Protein AF-A0A958RE24-F1 (afdb_monomer)

Radius of gyration: 27.97 Å; Cα contacts (8 Å, |Δi|>4): 18; chains: 1; bounding box: 71×38×56 Å

Structure (mmCIF, N/CA/C/O backbone):
data_AF-A0A958RE24-F1
#
_entry.id   AF-A0A958RE24-F1
#
loop_
_atom_site.group_PDB
_atom_site.id
_atom_site.type_symbol
_atom_site.label_atom_id
_atom_site.label_alt_id
_atom_site.label_comp_id
_atom_site.label_asym_id
_atom_site.label_entity_id
_atom_site.label_seq_id
_atom_site.pdbx_PDB_ins_code
_atom_site.Cartn_x
_atom_site.Cartn_y
_atom_site.Cartn_z
_atom_site.occupancy
_atom_site.B_iso_or_equiv
_atom_site.auth_seq_id
_atom_site.auth_comp_id
_atom_site.auth_asym_id
_atom_site.auth_atom_id
_atom_site.pdbx_PDB_model_num
ATOM 1 N N . MET A 1 1 ? 56.923 -26.656 -35.838 1.00 56.59 1 MET A N 1
ATOM 2 C CA . MET A 1 1 ? 56.090 -27.014 -34.662 1.00 56.59 1 MET A CA 1
ATOM 3 C C . MET A 1 1 ? 55.676 -25.805 -33.821 1.00 56.59 1 MET A C 1
ATOM 5 O O . MET A 1 1 ? 54.490 -25.676 -33.565 1.00 56.59 1 MET A O 1
ATOM 9 N N . LYS A 1 2 ? 56.579 -24.873 -33.469 1.00 54.78 2 LYS A N 1
ATOM 10 C CA . LYS A 1 2 ? 56.224 -23.640 -32.725 1.00 54.78 2 LYS A CA 1
ATOM 11 C C . LYS A 1 2 ? 55.132 -22.792 -33.410 1.00 54.78 2 LYS A C 1
ATOM 13 O O . LYS A 1 2 ? 54.202 -22.359 -32.749 1.00 54.78 2 LYS A O 1
ATOM 18 N N . ALA A 1 3 ? 55.190 -22.647 -34.736 1.00 55.78 3 ALA A N 1
ATOM 19 C CA . ALA A 1 3 ? 54.181 -21.909 -35.507 1.00 55.78 3 ALA A CA 1
ATOM 20 C C . ALA A 1 3 ? 52.789 -22.575 -35.513 1.00 55.78 3 ALA A C 1
ATOM 22 O O . ALA A 1 3 ? 51.781 -21.883 -35.501 1.00 55.78 3 ALA A O 1
ATOM 23 N N . ILE A 1 4 ? 52.725 -23.910 -35.466 1.00 62.22 4 ILE A N 1
ATOM 24 C CA . ILE A 1 4 ? 51.456 -24.657 -35.434 1.00 62.22 4 ILE A CA 1
ATOM 25 C C . ILE A 1 4 ? 50.795 -24.501 -34.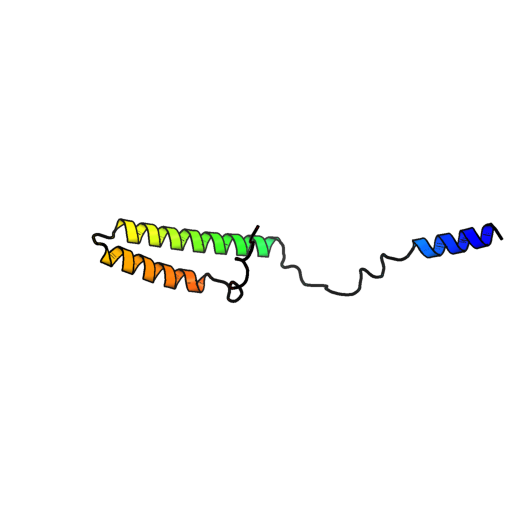058 1.00 62.22 4 ILE A C 1
ATOM 27 O O . ILE A 1 4 ? 49.595 -24.264 -33.974 1.00 62.22 4 ILE A O 1
ATOM 31 N N . ILE A 1 5 ? 51.591 -24.537 -32.983 1.00 61.72 5 ILE A N 1
ATOM 32 C CA . ILE A 1 5 ? 51.115 -24.304 -31.610 1.00 61.72 5 ILE A CA 1
ATOM 33 C C . ILE A 1 5 ? 50.550 -22.879 -31.462 1.00 61.72 5 ILE A C 1
ATOM 35 O O . ILE A 1 5 ? 49.513 -22.697 -30.830 1.00 61.72 5 ILE A O 1
ATOM 39 N N . LEU A 1 6 ? 51.174 -21.880 -32.098 1.00 59.84 6 LEU A N 1
ATOM 40 C CA . LEU A 1 6 ? 50.700 -20.489 -32.067 1.00 59.84 6 LEU A CA 1
ATOM 41 C C . LEU A 1 6 ? 49.379 -20.279 -32.826 1.00 59.84 6 LEU A C 1
ATOM 43 O O . LEU A 1 6 ? 48.549 -19.488 -32.386 1.00 59.84 6 LEU A O 1
ATOM 47 N N . VAL A 1 7 ? 49.156 -21.003 -33.926 1.00 61.97 7 VAL A N 1
ATOM 48 C CA . VAL A 1 7 ? 47.904 -20.929 -34.704 1.00 61.97 7 VAL A CA 1
ATOM 49 C C . VAL A 1 7 ? 46.751 -21.653 -33.998 1.00 61.97 7 VAL A C 1
ATOM 51 O O . VAL A 1 7 ? 45.617 -21.191 -34.035 1.00 61.97 7 VAL A O 1
ATOM 54 N N . VAL A 1 8 ? 47.017 -22.759 -33.298 1.00 60.31 8 VAL A N 1
ATOM 55 C CA . VAL A 1 8 ? 45.979 -23.464 -32.521 1.00 60.31 8 VAL A CA 1
ATOM 56 C C . VAL A 1 8 ? 45.584 -22.670 -31.267 1.00 60.31 8 VAL A C 1
ATOM 58 O O . VAL A 1 8 ? 44.406 -22.619 -30.915 1.00 60.31 8 VAL A O 1
ATOM 61 N N . ALA A 1 9 ? 46.538 -21.979 -30.632 1.00 59.66 9 ALA A N 1
ATOM 62 C CA . ALA A 1 9 ? 46.271 -21.119 -29.479 1.00 59.66 9 ALA A CA 1
ATOM 63 C C . ALA A 1 9 ? 45.436 -19.871 -29.831 1.00 59.66 9 ALA A C 1
ATOM 65 O O . ALA A 1 9 ? 44.641 -19.421 -29.007 1.00 59.66 9 ALA A O 1
ATOM 66 N N . SER A 1 10 ? 45.562 -19.327 -31.048 1.00 58.81 10 SER A N 1
ATOM 67 C CA . SER A 1 10 ? 44.788 -18.150 -31.470 1.00 58.81 10 SER A CA 1
ATOM 68 C C . SER A 1 10 ? 43.328 -18.470 -31.809 1.00 58.81 10 SER A C 1
ATOM 70 O O . SER A 1 10 ? 42.457 -17.631 -31.592 1.00 58.81 10 SER A O 1
ATOM 72 N N . ILE A 1 11 ? 43.028 -19.692 -32.263 1.00 60.03 11 ILE A N 1
ATOM 73 C CA . ILE A 1 11 ? 41.656 -20.134 -32.572 1.00 60.03 11 ILE A CA 1
ATOM 74 C C . ILE A 1 11 ? 40.843 -20.380 -31.285 1.00 60.03 11 ILE A C 1
ATOM 76 O O . ILE A 1 11 ? 39.637 -20.133 -31.257 1.00 60.03 11 ILE A O 1
ATOM 80 N N . PHE A 1 12 ? 41.495 -20.788 -30.191 1.00 55.97 12 PHE A N 1
ATOM 81 C CA . PHE A 1 12 ? 40.836 -21.091 -28.912 1.00 55.97 12 PHE A CA 1
ATOM 82 C C . PHE A 1 12 ? 40.349 -19.845 -28.144 1.00 55.97 12 PHE A C 1
ATOM 84 O O . PHE A 1 12 ? 39.440 -19.944 -27.324 1.00 55.97 12 PHE A O 1
ATOM 91 N N . LEU A 1 13 ? 40.906 -18.660 -28.421 1.00 56.34 13 LEU A N 1
ATOM 92 C CA . LEU A 1 13 ? 40.561 -17.41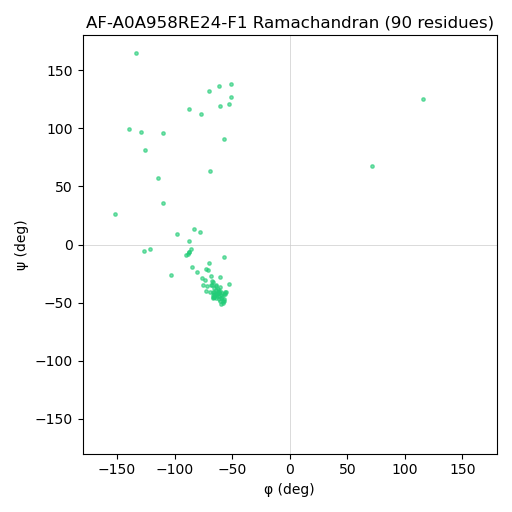7 -27.713 1.00 56.34 13 LEU A CA 1
ATOM 93 C C . LEU A 1 13 ? 39.359 -16.661 -28.311 1.00 56.34 13 LEU A C 1
ATOM 95 O O . LEU A 1 13 ? 38.903 -15.683 -27.722 1.00 56.34 13 LEU A O 1
ATOM 99 N N . ILE A 1 14 ? 38.818 -17.097 -29.456 1.00 57.66 14 ILE A N 1
ATOM 100 C CA . ILE A 1 14 ? 37.762 -16.358 -30.177 1.00 57.66 14 ILE A CA 1
ATOM 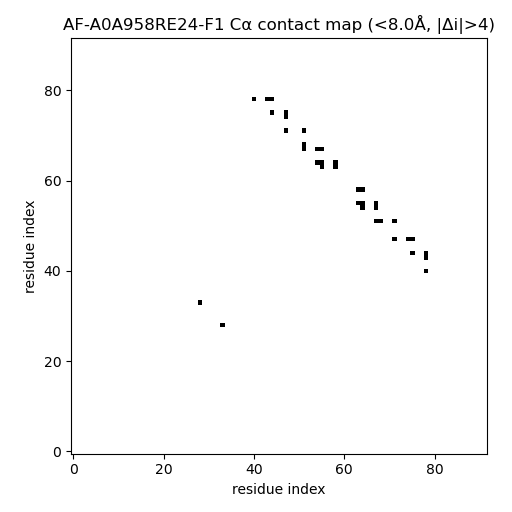101 C C . ILE A 1 14 ? 36.338 -16.759 -29.736 1.00 57.66 14 ILE A C 1
ATOM 103 O O . ILE A 1 14 ? 35.377 -16.067 -30.067 1.00 57.66 14 ILE A O 1
ATOM 107 N N . SER A 1 15 ? 36.154 -17.809 -28.927 1.00 56.62 15 SER A N 1
ATOM 108 C CA . SER A 1 15 ? 34.803 -18.262 -28.549 1.00 56.62 15 SER A CA 1
ATOM 109 C C . SER A 1 15 ? 34.617 -18.444 -27.042 1.00 56.62 15 SER A C 1
ATOM 111 O O . SER A 1 15 ? 34.866 -19.520 -26.507 1.00 56.62 15 SER A O 1
ATOM 113 N N . PRO A 1 16 ? 34.058 -17.418 -26.375 1.00 55.59 16 PRO A N 1
ATOM 114 C CA . PRO A 1 16 ? 32.833 -17.687 -25.616 1.00 55.59 16 PRO A CA 1
ATOM 115 C C . PRO A 1 16 ? 31.675 -16.734 -25.962 1.00 55.59 16 PRO A C 1
ATOM 117 O O . PRO A 1 16 ? 30.548 -16.951 -25.524 1.00 55.59 16 PRO A O 1
ATOM 120 N N . ASN A 1 17 ? 31.892 -15.714 -26.801 1.00 50.56 17 ASN A N 1
ATOM 121 C CA . ASN A 1 17 ? 30.871 -14.686 -27.057 1.00 50.56 17 ASN A CA 1
ATOM 122 C C . ASN A 1 17 ? 29.657 -15.181 -27.866 1.00 50.56 17 ASN A C 1
ATOM 124 O O . ASN A 1 17 ? 28.617 -14.523 -27.865 1.00 50.56 17 ASN A O 1
ATOM 128 N N . LEU A 1 18 ? 29.751 -16.337 -28.535 1.00 49.41 18 LEU A N 1
ATOM 129 C CA . LEU A 1 18 ? 28.624 -16.900 -29.286 1.00 49.41 18 LEU A CA 1
ATOM 130 C C . LEU A 1 18 ? 27.668 -17.738 -28.420 1.00 49.41 18 LEU A C 1
ATOM 132 O O . LEU A 1 18 ? 26.513 -17.908 -28.799 1.00 49.41 18 LEU A O 1
ATOM 136 N N . TYR A 1 19 ? 28.099 -18.201 -27.240 1.00 51.44 19 TYR A N 1
ATOM 137 C CA . TYR A 1 19 ? 27.247 -18.978 -26.328 1.00 51.44 19 TYR A CA 1
ATOM 138 C C . TYR A 1 19 ? 26.418 -18.099 -25.372 1.00 51.44 19 TYR A C 1
ATOM 140 O O . TYR A 1 19 ? 25.520 -18.585 -24.697 1.00 51.44 19 TYR A O 1
ATOM 148 N N . ALA A 1 20 ? 26.635 -16.781 -25.366 1.00 50.59 20 ALA A N 1
ATOM 149 C CA . ALA A 1 20 ? 25.751 -15.829 -24.682 1.00 50.59 20 ALA A CA 1
ATOM 150 C C . ALA A 1 20 ? 24.573 -15.356 -25.562 1.00 50.59 20 ALA A C 1
ATOM 152 O O . ALA A 1 20 ? 23.785 -14.507 -25.150 1.00 50.59 20 ALA A O 1
ATOM 153 N N . LYS A 1 21 ? 24.442 -15.883 -26.789 1.00 45.81 21 LYS A N 1
ATOM 154 C CA . LYS A 1 21 ? 23.384 -15.524 -27.749 1.00 45.81 21 LYS A CA 1
ATOM 155 C C . LYS A 1 21 ? 22.378 -16.663 -27.942 1.00 45.81 21 LYS A C 1
ATOM 157 O O . LYS A 1 21 ? 21.875 -16.882 -29.038 1.00 45.81 21 LYS A O 1
ATOM 162 N N . GLY A 1 22 ? 22.092 -17.398 -26.873 1.00 46.53 22 GLY A N 1
ATOM 163 C CA . GLY A 1 22 ? 21.123 -18.486 -26.860 1.00 46.53 22 GLY A CA 1
ATOM 164 C C . GLY A 1 22 ? 20.328 -18.457 -25.567 1.00 46.53 22 GLY A C 1
ATOM 165 O O . GLY A 1 22 ? 20.795 -18.939 -24.546 1.00 46.53 22 GLY A O 1
ATOM 166 N N . GLY A 1 23 ? 19.124 -17.896 -25.623 1.00 48.41 23 GLY A N 1
ATOM 167 C CA . GLY A 1 23 ? 18.165 -17.946 -24.524 1.00 48.41 23 GLY A CA 1
ATOM 168 C C . GLY A 1 23 ? 17.858 -16.571 -23.953 1.00 48.41 23 GLY A C 1
ATOM 169 O O . GLY A 1 23 ? 18.747 -15.837 -23.545 1.00 48.41 23 GLY A O 1
ATOM 170 N N . MET A 1 24 ? 16.567 -16.245 -23.930 1.00 50.25 24 MET A N 1
ATOM 171 C CA . MET A 1 24 ? 15.996 -15.103 -23.218 1.00 50.25 24 MET A CA 1
ATOM 172 C C . MET A 1 24 ? 16.316 -13.728 -23.821 1.00 50.25 24 MET A C 1
ATOM 174 O O . MET A 1 24 ? 16.860 -12.828 -23.188 1.00 50.25 24 MET A O 1
ATOM 178 N N . LYS A 1 25 ? 15.760 -13.483 -25.016 1.00 46.50 25 LYS A N 1
ATOM 179 C CA . LYS A 1 25 ? 15.100 -12.186 -25.248 1.00 46.50 25 LYS A CA 1
ATOM 180 C C . LYS A 1 25 ? 13.828 -12.136 -24.394 1.00 46.50 25 LYS A C 1
ATOM 182 O O . LYS A 1 25 ? 12.719 -12.080 -24.920 1.00 46.50 25 LYS A O 1
ATOM 187 N N . ASP A 1 26 ? 13.992 -12.188 -23.077 1.00 54.16 26 ASP A N 1
ATOM 188 C CA . ASP A 1 26 ? 12.961 -11.698 -22.186 1.00 54.16 26 ASP A CA 1
ATOM 189 C C . ASP A 1 26 ? 12.818 -10.222 -22.533 1.00 54.16 26 ASP A C 1
ATOM 191 O O . ASP A 1 26 ? 13.788 -9.458 -22.480 1.00 54.16 26 ASP A O 1
ATOM 195 N N . LYS A 1 27 ? 11.626 -9.827 -22.979 1.00 56.81 27 LYS A N 1
ATOM 196 C CA . LYS A 1 27 ? 11.251 -8.420 -23.067 1.00 56.81 27 LYS A CA 1
ATOM 197 C C . LYS A 1 27 ? 11.416 -7.850 -21.660 1.00 56.81 27 LYS A C 1
ATOM 199 O O . LYS A 1 27 ? 10.492 -7.933 -20.856 1.00 56.81 27 LYS A O 1
ATOM 204 N N . LYS A 1 28 ? 12.598 -7.314 -21.334 1.00 61.12 28 LYS A N 1
ATOM 205 C CA . LYS A 1 28 ? 12.757 -6.473 -20.150 1.00 61.12 28 LYS A CA 1
ATOM 206 C C . LYS A 1 28 ? 11.683 -5.394 -20.292 1.00 61.12 28 LYS A C 1
ATOM 208 O O . LYS A 1 28 ? 11.684 -4.725 -21.331 1.00 61.12 28 LYS A O 1
ATOM 213 N N . PRO A 1 29 ? 10.752 -5.260 -19.330 1.00 63.12 29 PRO A N 1
ATOM 214 C CA . PRO A 1 29 ? 9.827 -4.139 -19.350 1.00 63.12 29 PRO A CA 1
ATOM 215 C C . PRO A 1 29 ? 10.665 -2.874 -19.498 1.00 63.12 29 PRO A C 1
ATOM 217 O O . PRO A 1 29 ? 11.755 -2.784 -18.917 1.00 63.12 29 PRO A O 1
ATOM 220 N N . ASN A 1 30 ? 10.204 -1.944 -20.335 1.00 82.19 30 ASN A N 1
ATOM 221 C CA . ASN A 1 30 ? 10.905 -0.684 -20.525 1.00 82.19 30 ASN A CA 1
ATOM 222 C C . ASN A 1 30 ? 11.162 -0.094 -19.129 1.00 82.19 30 ASN A C 1
ATOM 224 O O . ASN A 1 30 ? 10.246 -0.033 -18.311 1.00 82.19 30 ASN A O 1
ATOM 228 N N . MET A 1 31 ? 12.409 0.256 -18.808 1.00 84.25 31 MET A N 1
ATOM 229 C CA . MET A 1 31 ? 12.783 0.718 -17.465 1.00 84.25 31 MET A CA 1
ATOM 230 C C . MET A 1 31 ? 11.885 1.877 -17.007 1.00 84.25 31 MET A C 1
ATOM 232 O O . MET A 1 31 ? 11.529 1.955 -15.833 1.00 84.25 31 MET A O 1
ATOM 236 N N . GLU A 1 32 ? 11.465 2.719 -17.949 1.00 86.44 32 GLU A N 1
ATOM 237 C CA . GLU A 1 32 ? 10.515 3.808 -17.726 1.00 86.44 32 GLU A CA 1
ATOM 238 C C . GLU A 1 32 ? 9.110 3.310 -17.349 1.00 86.44 32 GLU A C 1
ATOM 240 O O . GLU A 1 32 ? 8.523 3.797 -16.387 1.00 86.44 32 GLU A O 1
ATOM 245 N N . GLU A 1 33 ? 8.601 2.271 -18.013 1.00 86.88 33 GLU A N 1
ATOM 246 C CA . GLU A 1 33 ? 7.329 1.625 -17.656 1.00 86.88 33 GLU A CA 1
ATOM 247 C C . GLU A 1 33 ? 7.404 0.986 -16.262 1.00 86.88 33 GLU A C 1
ATOM 249 O O . GLU A 1 33 ? 6.471 1.082 -15.461 1.00 86.88 33 GLU A O 1
ATOM 254 N N . HIS A 1 34 ? 8.544 0.375 -15.928 1.00 85.75 34 HIS A N 1
ATOM 255 C CA . HIS A 1 34 ? 8.737 -0.206 -14.606 1.00 85.75 34 HIS A CA 1
ATOM 256 C C . HIS A 1 34 ? 8.748 0.864 -13.508 1.00 85.75 34 HIS A C 1
ATOM 258 O O . HIS A 1 34 ? 8.068 0.691 -12.495 1.00 85.75 34 HIS A O 1
ATOM 264 N N . LYS A 1 35 ? 9.464 1.977 -13.718 1.00 90.25 35 LYS A N 1
ATOM 265 C CA . LYS A 1 35 ? 9.447 3.128 -12.803 1.00 90.25 35 LYS A CA 1
ATOM 266 C C . LYS A 1 35 ? 8.035 3.676 -12.627 1.00 90.25 35 LYS A C 1
ATOM 268 O O . LYS A 1 35 ? 7.608 3.844 -11.489 1.00 90.25 35 LYS A O 1
ATOM 273 N N . ALA A 1 36 ? 7.307 3.893 -13.724 1.00 91.94 36 ALA A N 1
ATOM 274 C CA . ALA A 1 36 ? 5.937 4.397 -13.689 1.00 91.94 36 ALA A CA 1
ATOM 275 C C . ALA A 1 36 ? 5.030 3.490 -12.844 1.00 91.94 36 ALA A C 1
ATOM 277 O O . ALA A 1 36 ? 4.363 3.958 -11.926 1.00 91.94 36 ALA A O 1
ATOM 278 N N . LYS A 1 37 ? 5.098 2.171 -13.058 1.00 88.31 37 LYS A N 1
ATOM 279 C CA . LYS A 1 37 ? 4.327 1.191 -12.281 1.00 88.31 37 LYS A CA 1
ATOM 280 C C . LYS A 1 37 ? 4.716 1.158 -10.800 1.00 88.31 37 LYS A C 1
ATOM 282 O O . LYS A 1 37 ? 3.874 0.920 -9.935 1.00 88.31 37 LYS A O 1
ATOM 287 N N . VAL A 1 38 ? 5.997 1.348 -10.481 1.00 88.62 38 VAL A N 1
ATOM 288 C CA . VAL A 1 38 ? 6.455 1.441 -9.086 1.00 88.62 38 VAL A CA 1
ATOM 289 C C . VAL A 1 38 ? 5.902 2.701 -8.425 1.00 88.62 38 VAL A C 1
ATOM 291 O O . VAL A 1 38 ? 5.365 2.600 -7.324 1.00 88.62 38 VAL A O 1
ATOM 294 N N . LEU A 1 39 ? 5.979 3.853 -9.094 1.00 93.81 39 LEU A N 1
ATOM 295 C CA . LEU A 1 39 ? 5.445 5.120 -8.591 1.00 93.81 39 LEU A CA 1
ATOM 296 C C . LEU A 1 39 ? 3.930 5.049 -8.378 1.00 93.81 39 LEU A C 1
ATOM 298 O O . LEU A 1 39 ? 3.461 5.360 -7.289 1.00 93.81 39 LEU A O 1
ATOM 302 N N . GLU A 1 40 ? 3.187 4.517 -9.347 1.00 92.00 40 GLU A N 1
ATOM 303 C CA . GLU A 1 40 ? 1.738 4.316 -9.238 1.00 92.00 40 GLU A CA 1
ATOM 304 C C . GLU A 1 40 ? 1.374 3.456 -8.011 1.00 92.00 40 GLU A C 1
ATOM 306 O O . GLU A 1 40 ? 0.451 3.758 -7.253 1.00 92.00 40 GLU A O 1
ATOM 311 N N . ASN A 1 41 ? 2.132 2.385 -7.758 1.00 88.00 41 ASN A N 1
ATOM 312 C CA . ASN A 1 41 ? 1.919 1.541 -6.582 1.00 88.00 41 ASN A CA 1
ATOM 313 C C . ASN A 1 41 ? 2.242 2.261 -5.266 1.00 88.00 41 ASN A C 1
ATOM 315 O O . ASN A 1 41 ? 1.593 1.995 -4.250 1.00 88.00 41 ASN A O 1
ATOM 319 N N . LEU A 1 42 ? 3.249 3.137 -5.256 1.00 91.75 42 LEU A N 1
ATOM 320 C CA . LEU A 1 42 ? 3.581 3.951 -4.088 1.00 91.75 42 LEU A CA 1
ATOM 321 C C . LEU A 1 42 ? 2.470 4.960 -3.799 1.00 91.75 42 LEU A C 1
ATOM 323 O O . LEU A 1 42 ? 2.025 5.042 -2.656 1.00 91.75 42 LEU A O 1
ATOM 327 N N . GLU A 1 43 ? 1.963 5.651 -4.817 1.00 93.94 43 GLU A N 1
ATOM 328 C CA . GLU A 1 43 ? 0.852 6.596 -4.679 1.00 93.94 43 GLU A CA 1
ATOM 329 C C . GLU A 1 43 ? -0.406 5.918 -4.129 1.00 93.94 43 GLU A C 1
ATOM 331 O O . GLU A 1 43 ? -0.997 6.401 -3.161 1.00 93.94 43 GLU A O 1
ATOM 336 N N . LYS A 1 44 ? -0.763 4.737 -4.650 1.00 91.31 44 LYS A N 1
ATOM 337 C CA .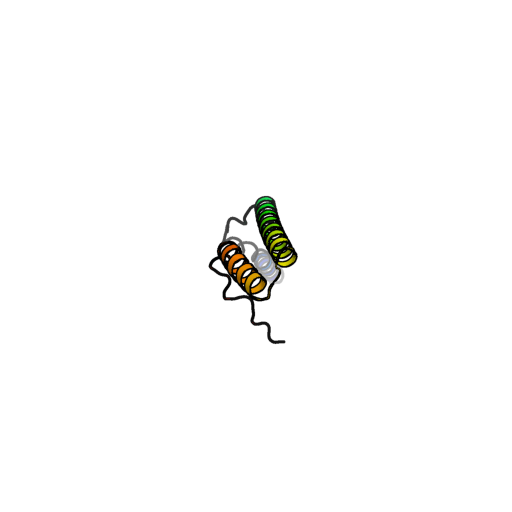 LYS A 1 44 ? -1.890 3.943 -4.129 1.00 91.31 44 LYS A CA 1
ATOM 338 C C . LYS A 1 44 ? -1.719 3.584 -2.651 1.00 91.31 44 LYS A C 1
ATOM 340 O O . LYS A 1 44 ? -2.669 3.679 -1.872 1.00 91.31 44 LYS A O 1
ATOM 345 N N . ARG A 1 45 ? -0.507 3.197 -2.237 1.00 90.75 45 ARG A N 1
ATOM 346 C CA . ARG A 1 45 ? -0.201 2.892 -0.828 1.00 90.75 45 ARG A CA 1
ATOM 347 C C . ARG A 1 45 ? -0.300 4.129 0.056 1.00 90.75 45 ARG A C 1
ATOM 349 O O . ARG A 1 45 ? -0.896 4.048 1.126 1.00 90.75 45 ARG A O 1
ATOM 356 N N . ILE A 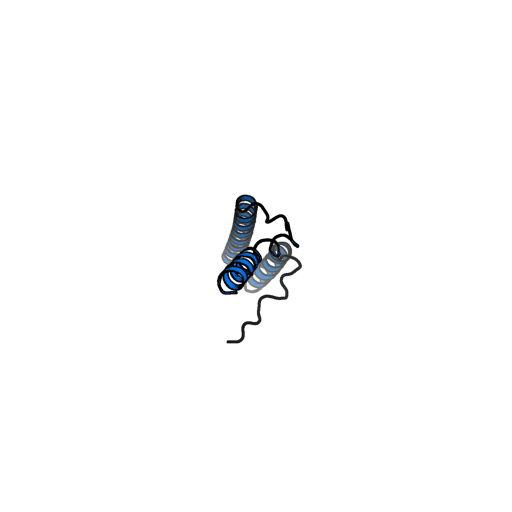1 46 ? 0.260 5.254 -0.384 1.00 94.50 46 ILE A N 1
ATOM 357 C CA . ILE A 1 46 ? 0.201 6.527 0.345 1.00 94.50 46 ILE A CA 1
ATOM 358 C C . ILE A 1 46 ? -1.255 6.957 0.527 1.00 94.50 46 ILE A C 1
ATOM 360 O O . ILE A 1 46 ? -1.654 7.291 1.641 1.00 94.50 46 ILE A O 1
ATOM 364 N N . SER A 1 47 ? -2.063 6.878 -0.532 1.00 94.44 47 SER A N 1
ATOM 365 C CA . SER A 1 47 ? -3.490 7.197 -0.468 1.00 94.44 47 SER A CA 1
ATOM 366 C C . SER A 1 47 ? -4.221 6.328 0.564 1.00 94.44 47 SER A C 1
ATOM 368 O O . SER A 1 47 ? -4.850 6.848 1.486 1.00 94.44 47 SER A O 1
ATOM 370 N N . SER A 1 48 ? -4.030 5.004 0.512 1.00 93.25 48 SER A N 1
ATOM 371 C CA . SER A 1 48 ? -4.645 4.072 1.470 1.00 93.25 48 SER A CA 1
ATOM 372 C C . SER A 1 48 ? -4.231 4.340 2.926 1.00 93.25 48 SER A C 1
ATOM 374 O O . SER A 1 48 ? -5.047 4.217 3.846 1.00 93.25 48 SER A O 1
ATOM 376 N N . LEU A 1 49 ? -2.972 4.734 3.151 1.00 94.56 49 LEU A N 1
ATOM 377 C CA . LEU A 1 49 ? -2.476 5.123 4.473 1.00 94.56 49 LEU A CA 1
ATOM 378 C C . LEU A 1 49 ? -3.092 6.439 4.954 1.00 94.56 49 LEU A C 1
ATOM 380 O O . LEU A 1 49 ? -3.460 6.536 6.124 1.00 94.56 49 LEU A O 1
ATOM 384 N N . ASN A 1 50 ? -3.242 7.429 4.074 1.00 96.31 50 ASN A N 1
ATOM 385 C CA . ASN A 1 50 ? -3.891 8.695 4.407 1.00 96.31 50 ASN A CA 1
ATOM 386 C C . ASN A 1 50 ? -5.363 8.490 4.779 1.00 96.31 50 ASN A C 1
ATOM 388 O O . ASN A 1 50 ? -5.818 9.030 5.783 1.00 96.31 50 ASN A O 1
ATOM 392 N N . GLU A 1 51 ? -6.092 7.651 4.045 1.00 95.00 51 GLU A N 1
ATOM 393 C CA . GLU A 1 51 ? -7.468 7.289 4.398 1.00 95.00 51 GLU A CA 1
ATOM 394 C C . GLU A 1 51 ? -7.550 6.588 5.755 1.00 95.00 51 GLU A C 1
ATOM 396 O O . GLU A 1 51 ? -8.425 6.888 6.568 1.00 95.00 51 GLU A O 1
ATOM 401 N N . PHE A 1 52 ? -6.640 5.646 6.020 1.00 96.12 52 PHE A N 1
ATOM 402 C CA . PHE A 1 52 ? -6.596 4.962 7.308 1.00 96.12 52 PHE A CA 1
ATOM 403 C C . PHE A 1 52 ? -6.291 5.936 8.448 1.00 96.12 52 PHE A C 1
ATOM 405 O O . PHE A 1 52 ? -6.979 5.909 9.468 1.00 96.12 52 PHE A O 1
ATOM 412 N N . LYS A 1 53 ? -5.324 6.839 8.253 1.00 96.75 53 LYS A N 1
ATOM 413 C CA . LYS A 1 53 ? -5.000 7.908 9.201 1.00 96.75 53 LYS A CA 1
ATOM 414 C C . LYS A 1 53 ? -6.222 8.779 9.489 1.00 96.75 53 LYS A C 1
ATOM 416 O O . LYS A 1 53 ? -6.533 8.995 10.656 1.00 96.75 53 LYS A O 1
ATOM 421 N N . SER A 1 54 ? -6.935 9.232 8.459 1.00 96.88 54 SER A N 1
ATOM 422 C CA . SER A 1 54 ? -8.155 10.034 8.614 1.00 96.88 54 SER A CA 1
ATOM 423 C C . SER A 1 54 ? -9.257 9.275 9.356 1.00 96.88 54 SER A C 1
ATOM 425 O O . SER A 1 54 ? -9.886 9.839 10.246 1.00 96.88 54 SER A O 1
ATOM 427 N N . CYS A 1 55 ? -9.444 7.985 9.056 1.00 96.69 55 CYS A N 1
ATOM 428 C CA . CYS A 1 55 ? -10.407 7.129 9.753 1.00 96.69 55 CYS A CA 1
ATOM 429 C C . CYS A 1 55 ? -10.088 7.022 11.248 1.00 96.69 55 CYS A C 1
ATOM 431 O O . CYS A 1 55 ? -10.958 7.232 12.087 1.00 96.69 55 CYS A O 1
ATOM 433 N N . VAL A 1 56 ? -8.826 6.747 11.588 1.00 96.38 56 VAL A N 1
ATOM 434 C CA . VAL A 1 56 ? -8.383 6.644 12.984 1.00 96.38 56 VAL A CA 1
ATOM 435 C C . VAL A 1 56 ? -8.485 7.988 13.702 1.00 96.38 56 VAL A C 1
ATOM 437 O O . VAL A 1 56 ? -8.866 8.018 14.864 1.00 96.38 56 VAL A O 1
ATOM 440 N N . ASN A 1 57 ? -8.198 9.101 13.026 1.00 97.00 57 ASN A N 1
ATOM 441 C CA . ASN A 1 57 ? -8.302 10.429 13.629 1.00 97.00 57 ASN A CA 1
ATOM 442 C C . ASN A 1 57 ? -9.758 10.838 13.926 1.00 97.00 57 ASN A C 1
ATOM 444 O O . ASN A 1 57 ? -9.999 11.631 14.829 1.00 97.00 57 ASN A O 1
ATOM 448 N N . GLY A 1 58 ? -10.724 10.308 13.167 1.00 95.12 58 GLY A N 1
ATOM 449 C CA . GLY A 1 58 ? -12.158 10.505 13.406 1.00 95.12 58 GLY A CA 1
ATOM 450 C C . GLY A 1 58 ? -12.797 9.485 14.356 1.00 95.12 58 GLY A C 1
ATOM 451 O O . GLY A 1 58 ? -13.962 9.652 14.719 1.00 95.12 58 GLY A O 1
ATOM 452 N N . ALA A 1 59 ? -12.070 8.435 14.746 1.00 94.94 59 ALA A N 1
ATOM 453 C CA . ALA A 1 59 ? -12.562 7.382 15.626 1.00 94.94 59 ALA A CA 1
ATOM 454 C C . ALA A 1 59 ? -12.756 7.912 17.053 1.00 94.94 59 ALA A C 1
ATOM 456 O O . ALA A 1 59 ? -11.860 8.544 17.613 1.00 94.94 59 ALA A O 1
ATOM 457 N N . LYS A 1 60 ? -13.914 7.629 17.655 1.00 93.06 60 LYS A N 1
ATOM 458 C CA . LYS A 1 60 ? -14.240 8.073 19.020 1.00 93.06 60 LYS A CA 1
ATOM 459 C C . LYS A 1 60 ? -14.099 6.949 20.033 1.00 93.06 60 LYS A C 1
ATOM 461 O O . LYS A 1 60 ? -13.819 7.204 21.199 1.00 93.06 60 LYS A O 1
ATOM 466 N N . GLU A 1 61 ? -14.251 5.709 19.578 1.00 93.25 61 GLU A N 1
ATOM 467 C CA . GLU A 1 61 ? -14.202 4.532 20.432 1.00 93.25 61 GLU A CA 1
ATOM 468 C C . GLU A 1 61 ? -13.327 3.422 19.841 1.00 93.25 61 GLU A C 1
ATOM 470 O O . GLU A 1 61 ? -12.994 3.383 18.654 1.00 93.25 61 GLU A O 1
ATOM 475 N N . GLN A 1 62 ? -12.965 2.448 20.676 1.00 90.12 62 GLN A N 1
ATOM 476 C CA . GLN A 1 62 ? -12.137 1.318 20.251 1.00 90.12 62 GLN A CA 1
ATOM 477 C C . GLN A 1 62 ? -12.801 0.481 19.137 1.00 90.12 62 GLN A C 1
ATOM 479 O O . GLN A 1 62 ? -12.103 -0.131 18.320 1.00 90.12 62 GLN A O 1
ATOM 484 N N . GLY A 1 63 ? -14.139 0.455 19.091 1.00 92.00 63 GLY A N 1
ATOM 485 C CA . GLY A 1 63 ? -14.913 -0.176 18.019 1.00 92.00 63 GLY A CA 1
ATOM 486 C C . GLY A 1 63 ? -14.644 0.452 16.649 1.00 92.00 63 GLY A C 1
ATOM 487 O O . GLY A 1 63 ? -14.416 -0.270 15.675 1.00 92.00 63 GLY A O 1
ATOM 488 N N . ASP A 1 64 ? -14.539 1.778 16.592 1.00 92.19 64 ASP A N 1
ATOM 489 C CA . ASP A 1 64 ? -14.262 2.522 15.362 1.00 92.19 64 ASP A CA 1
ATOM 490 C C . ASP A 1 64 ? -12.864 2.205 14.826 1.00 92.19 64 ASP A C 1
ATOM 492 O O . ASP A 1 64 ? -12.692 1.946 13.637 1.00 92.19 64 ASP A O 1
ATOM 496 N N . ILE A 1 65 ? -11.864 2.105 15.709 1.00 94.31 65 ILE A N 1
ATOM 497 C CA . ILE A 1 65 ? -10.493 1.736 15.320 1.00 94.31 65 ILE A CA 1
ATOM 498 C C . ILE A 1 65 ? -10.458 0.323 14.717 1.00 94.31 65 ILE A C 1
ATOM 500 O O . ILE A 1 65 ? -9.756 0.080 13.728 1.00 94.31 65 ILE A O 1
ATOM 504 N N . LYS A 1 66 ? -11.223 -0.626 15.280 1.00 94.94 66 LYS A N 1
ATOM 505 C CA . LYS A 1 66 ? -11.349 -1.983 14.716 1.00 94.94 66 LYS A CA 1
ATOM 506 C C . LYS A 1 66 ? -11.978 -1.946 13.321 1.00 94.94 66 LYS A C 1
ATOM 508 O O . LYS A 1 66 ? -11.489 -2.640 12.428 1.00 94.94 66 LYS A O 1
ATOM 513 N N . ASN A 1 67 ? -12.999 -1.117 13.119 1.00 94.88 67 ASN A N 1
ATOM 514 C CA . ASN A 1 67 ? -13.638 -0.937 11.816 1.00 94.88 67 ASN A CA 1
ATOM 515 C C . ASN A 1 67 ? -12.687 -0.281 10.802 1.00 94.88 67 ASN A C 1
ATOM 517 O O . ASN A 1 67 ? -12.553 -0.790 9.689 1.00 94.88 67 ASN A O 1
ATOM 521 N N . CYS A 1 68 ? -11.931 0.749 11.200 1.00 95.69 68 CYS A N 1
ATOM 522 C CA . CYS A 1 68 ? -10.891 1.362 10.370 1.00 95.69 68 CYS A CA 1
ATOM 523 C C . CYS A 1 68 ? -9.837 0.343 9.922 1.00 95.69 68 CYS A C 1
ATOM 525 O O . CYS A 1 68 ? -9.440 0.335 8.756 1.00 95.69 68 CYS A O 1
ATOM 527 N N . ARG A 1 69 ? -9.401 -0.549 10.825 1.00 93.88 69 ARG A N 1
ATOM 528 C CA . ARG A 1 69 ? -8.444 -1.618 10.492 1.00 93.88 69 ARG A CA 1
ATOM 529 C C . ARG A 1 69 ? -9.011 -2.613 9.486 1.00 93.88 69 ARG A C 1
ATOM 531 O O . ARG A 1 69 ? -8.305 -2.949 8.540 1.00 93.88 69 ARG A O 1
ATOM 538 N N . LYS A 1 70 ? -10.255 -3.072 9.673 1.00 94.12 70 LYS A N 1
ATOM 539 C CA . LYS A 1 70 ? -10.918 -3.979 8.719 1.00 94.12 70 LYS A CA 1
ATOM 540 C C . LYS A 1 70 ? -11.024 -3.335 7.338 1.00 94.12 70 LYS A C 1
ATOM 542 O O . LYS A 1 70 ? -10.539 -3.898 6.365 1.00 94.12 70 LYS A O 1
ATOM 547 N N . ALA A 1 71 ? -11.544 -2.111 7.283 1.00 91.19 71 ALA A N 1
ATOM 548 C CA . ALA A 1 71 ? -11.706 -1.383 6.033 1.00 91.19 71 ALA A CA 1
ATOM 549 C C . ALA A 1 71 ? -10.358 -1.147 5.321 1.00 91.19 71 ALA A C 1
ATOM 551 O O . ALA A 1 71 ? -10.261 -1.297 4.107 1.00 91.19 71 ALA A O 1
ATOM 552 N N . HIS A 1 72 ? -9.296 -0.823 6.065 1.00 93.56 72 HIS A N 1
ATOM 553 C CA . HIS A 1 72 ? -7.952 -0.680 5.502 1.00 93.56 72 HIS A CA 1
ATOM 554 C C . HIS A 1 72 ? -7.375 -2.008 4.988 1.00 93.56 72 HIS A C 1
ATOM 556 O O . HIS A 1 72 ? -6.763 -2.038 3.921 1.00 93.56 72 HIS A O 1
ATOM 562 N N . GLN A 1 73 ? -7.583 -3.114 5.711 1.00 90.44 73 GLN A N 1
ATOM 563 C CA . GLN A 1 73 ? -7.157 -4.441 5.259 1.00 90.44 73 GLN A CA 1
ATOM 564 C C . GLN A 1 73 ? -7.812 -4.829 3.940 1.00 90.44 73 GLN A C 1
ATOM 566 O O . GLN A 1 73 ? -7.118 -5.346 3.069 1.00 90.44 73 GLN A O 1
ATOM 571 N N . ASP A 1 74 ? -9.109 -4.570 3.784 1.00 88.31 74 ASP A N 1
ATOM 572 C CA . ASP A 1 74 ? -9.813 -4.878 2.541 1.00 88.31 74 ASP A CA 1
ATOM 573 C C . ASP A 1 74 ? -9.268 -4.047 1.373 1.00 88.31 74 ASP A C 1
ATOM 575 O O . ASP A 1 74 ? -8.936 -4.615 0.339 1.00 88.31 74 ASP A O 1
ATOM 579 N N . ARG A 1 75 ? -8.995 -2.750 1.579 1.00 84.88 75 A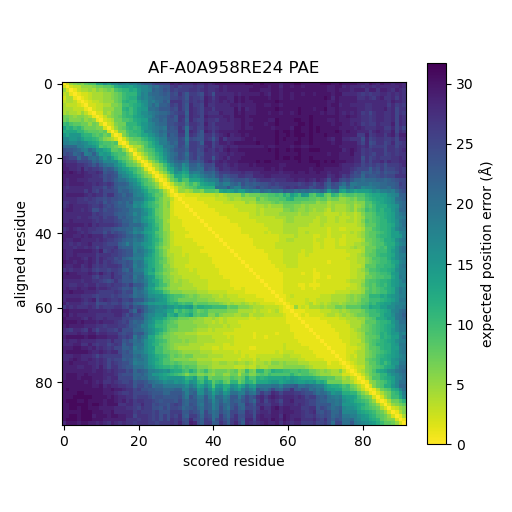RG A N 1
ATOM 580 C CA . ARG A 1 75 ? -8.379 -1.888 0.551 1.00 84.88 75 ARG A CA 1
ATOM 581 C C . ARG A 1 75 ? -6.957 -2.303 0.156 1.00 84.88 75 ARG A C 1
ATOM 583 O O . ARG A 1 75 ? -6.564 -2.149 -0.995 1.00 84.88 75 ARG A O 1
ATOM 590 N N . ILE A 1 76 ? -6.154 -2.810 1.095 1.00 85.94 76 ILE A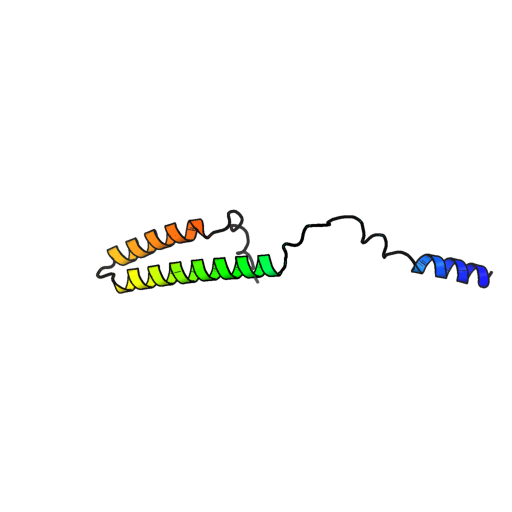 N 1
ATOM 591 C CA . ILE A 1 76 ? -4.771 -3.229 0.807 1.00 85.94 76 ILE A CA 1
ATOM 592 C C . ILE A 1 76 ? -4.692 -4.618 0.162 1.00 85.94 76 ILE A C 1
ATOM 594 O O . ILE A 1 76 ? -3.704 -4.899 -0.524 1.00 85.94 76 ILE A O 1
ATOM 598 N N . LYS A 1 77 ? -5.689 -5.494 0.348 1.00 83.12 77 LYS A N 1
ATOM 599 C CA . LYS A 1 77 ? -5.707 -6.816 -0.308 1.00 83.12 77 LYS A CA 1
ATOM 600 C C . LYS A 1 77 ? -5.614 -6.680 -1.827 1.00 83.12 77 LYS A C 1
ATOM 602 O O . LYS A 1 77 ? -4.803 -7.381 -2.425 1.00 83.12 77 LYS A O 1
ATOM 607 N N . ASP A 1 78 ? -6.312 -5.705 -2.397 1.00 72.75 78 ASP A N 1
ATOM 608 C CA . ASP A 1 78 ? -6.321 -5.442 -3.841 1.00 72.75 78 ASP A CA 1
ATOM 609 C C . ASP A 1 78 ? -4.993 -4.855 -4.353 1.00 72.75 78 ASP A C 1
ATOM 611 O O . ASP A 1 78 ? -4.638 -4.993 -5.521 1.00 72.75 78 ASP A O 1
ATOM 615 N N . LEU A 1 79 ? -4.203 -4.241 -3.465 1.00 74.69 79 LEU A N 1
ATOM 616 C CA . LEU A 1 79 ? -2.863 -3.723 -3.770 1.00 74.69 79 LEU A CA 1
ATOM 617 C C . LEU A 1 79 ? -1.766 -4.789 -3.635 1.00 74.69 79 LEU A C 1
ATOM 619 O O . LEU A 1 79 ? -0.586 -4.512 -3.892 1.00 74.69 79 LEU A O 1
ATOM 623 N N . ARG A 1 80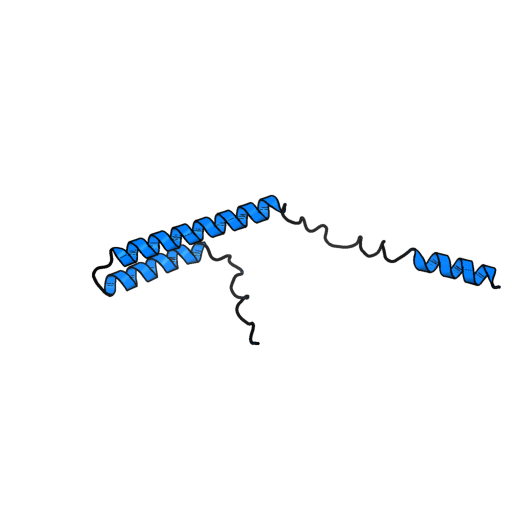 ? -2.115 -6.001 -3.188 1.00 70.12 80 ARG A N 1
ATOM 624 C CA . ARG A 1 80 ? -1.167 -7.097 -3.020 1.00 70.12 80 ARG A CA 1
ATOM 625 C C . ARG A 1 80 ? -1.057 -7.845 -4.353 1.00 70.12 80 ARG A C 1
ATOM 627 O O . ARG A 1 80 ? -2.036 -8.438 -4.788 1.00 70.12 80 ARG A O 1
ATOM 634 N N . PRO A 1 81 ? 0.118 -7.872 -5.007 1.00 64.56 81 PRO A N 1
ATOM 635 C CA . PRO A 1 81 ? 0.279 -8.703 -6.193 1.00 64.56 81 PRO A CA 1
ATOM 636 C C . PRO A 1 81 ? 0.065 -10.173 -5.805 1.00 64.56 81 PRO A C 1
ATOM 638 O O . PRO A 1 81 ? 0.607 -10.622 -4.787 1.00 64.56 81 PRO A O 1
ATOM 641 N N . GLU A 1 82 ? -0.681 -10.925 -6.619 1.00 55.03 82 GLU A N 1
ATOM 642 C CA . GLU A 1 82 ? -1.093 -12.313 -6.336 1.00 55.03 82 GLU A CA 1
ATOM 643 C C . GLU A 1 82 ? 0.074 -13.298 -6.081 1.00 55.03 82 GLU A C 1
ATOM 645 O O . GLU A 1 82 ? -0.129 -14.388 -5.558 1.00 55.03 82 GLU A O 1
ATOM 650 N N . GLY A 1 83 ? 1.329 -12.908 -6.332 1.00 55.22 83 GLY A N 1
ATOM 651 C CA . GLY A 1 83 ? 2.536 -13.700 -6.043 1.00 55.22 83 GLY A CA 1
ATOM 652 C C . GLY A 1 83 ? 3.272 -13.365 -4.732 1.00 55.22 83 GLY A C 1
ATOM 653 O O . GLY A 1 83 ? 4.395 -13.818 -4.518 1.00 55.22 83 GLY A O 1
ATOM 654 N N . GLY A 1 84 ? 2.709 -12.535 -3.849 1.00 52.69 84 GLY A N 1
ATOM 655 C CA . GLY A 1 84 ? 3.411 -11.969 -2.685 1.00 52.69 84 GLY A CA 1
ATOM 656 C C . GLY A 1 84 ? 3.612 -12.872 -1.456 1.00 52.69 84 GLY A C 1
ATOM 657 O O . GLY A 1 84 ? 4.001 -12.356 -0.409 1.00 52.69 84 GLY A O 1
ATOM 658 N N . ARG A 1 85 ? 3.356 -14.187 -1.525 1.00 50.84 85 ARG A N 1
ATOM 659 C CA . ARG A 1 85 ? 3.530 -15.118 -0.381 1.00 50.84 85 ARG A CA 1
ATOM 660 C C . ARG A 1 85 ? 4.972 -15.632 -0.181 1.00 50.84 85 ARG A C 1
ATOM 662 O O . ARG A 1 85 ? 5.172 -16.570 0.580 1.00 50.84 85 ARG A O 1
ATOM 669 N N . GLY A 1 86 ? 5.977 -15.037 -0.834 1.00 50.41 86 GLY A N 1
ATOM 670 C CA . GLY A 1 86 ? 7.348 -15.577 -0.855 1.00 50.41 86 GLY A CA 1
ATOM 671 C C . GLY A 1 86 ? 8.486 -14.699 -0.317 1.00 50.41 86 GLY A C 1
ATOM 672 O O . GLY A 1 86 ? 9.613 -15.170 -0.285 1.00 50.41 86 GLY A O 1
ATOM 673 N N . ARG A 1 87 ? 8.262 -13.444 0.098 1.00 55.59 87 ARG A N 1
ATOM 674 C CA . ARG A 1 87 ? 9.366 -12.516 0.455 1.00 55.59 87 ARG A CA 1
ATOM 675 C C . ARG A 1 87 ? 9.389 -12.135 1.935 1.00 55.59 87 ARG A C 1
ATOM 677 O O . ARG A 1 87 ? 9.290 -10.964 2.277 1.00 55.59 87 ARG A O 1
ATOM 684 N N . GLY A 1 88 ? 9.473 -13.139 2.803 1.00 52.12 88 GLY A N 1
ATOM 685 C CA . GLY A 1 88 ? 9.506 -12.945 4.257 1.00 52.12 88 GLY A CA 1
ATOM 686 C C . GLY A 1 88 ? 10.252 -14.034 5.026 1.00 52.12 88 GLY A C 1
ATOM 687 O O . GLY A 1 88 ? 9.933 -14.275 6.182 1.00 52.12 88 GLY A O 1
ATOM 688 N N . ARG A 1 89 ? 11.210 -14.719 4.393 1.00 51.16 89 ARG A N 1
ATOM 689 C CA . ARG A 1 89 ? 12.192 -15.560 5.090 1.00 51.16 89 ARG A CA 1
ATOM 690 C C . ARG A 1 89 ? 13.594 -15.122 4.672 1.00 51.16 89 ARG A C 1
ATOM 692 O O . ARG A 1 89 ? 14.174 -15.712 3.774 1.00 51.16 89 ARG A O 1
ATOM 699 N N . HIS A 1 90 ? 14.087 -14.061 5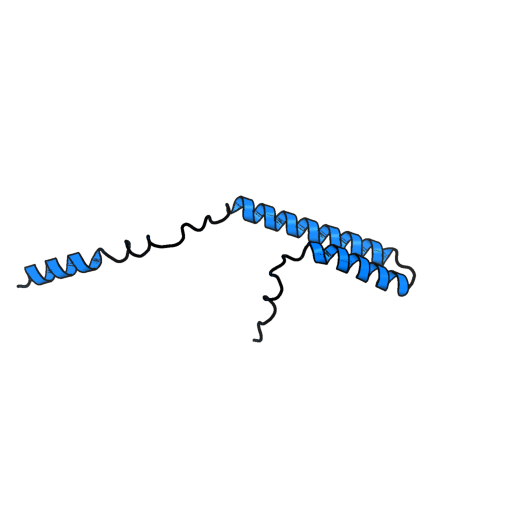.300 1.00 44.19 90 HIS A N 1
ATOM 700 C CA . HIS A 1 90 ? 15.507 -13.963 5.625 1.00 44.19 90 HIS A CA 1
ATOM 701 C C . HIS A 1 90 ? 15.562 -14.094 7.145 1.00 44.19 90 HIS A C 1
ATOM 703 O O . HIS A 1 90 ? 15.226 -13.163 7.873 1.00 44.19 90 HIS A O 1
ATOM 709 N N . HIS A 1 91 ? 15.810 -15.322 7.590 1.00 45.12 91 HIS A N 1
ATOM 710 C CA . HIS A 1 91 ? 16.529 -15.538 8.831 1.00 45.12 91 HIS A CA 1
ATOM 711 C C . HIS A 1 91 ? 17.986 -15.287 8.474 1.00 45.12 91 HIS A C 1
ATOM 713 O O . HIS A 1 91 ? 18.506 -16.053 7.673 1.00 45.12 91 HIS A O 1
ATOM 719 N N . ASP A 1 92 ? 18.567 -14.224 9.015 1.00 44.53 92 ASP A N 1
ATOM 720 C CA . ASP A 1 92 ? 19.985 -14.109 9.366 1.00 44.53 92 ASP A CA 1
ATOM 721 C C . ASP A 1 92 ? 20.072 -13.133 10.546 1.00 44.53 92 ASP A C 1
ATOM 723 O O . ASP A 1 92 ? 19.549 -12.001 10.405 1.00 44.53 92 ASP A O 1
#

Secondary structure (DSSP, 8-state):
-HHHHHHHHHHHTS-STTTTSSS----PPPHHHHHHHHHHHHHHHHHHHHHHHHHHHH--SHHHHHHHHHHHHHHHHTTS-TTGGGS-----

Foldseek 3Di:
DVVVVVVVVVVVPPDDVVVVPDDDPPVPPDVVVVVVVVVVLVVLVVVLVVQLVVQVVPDDDPVSNVVSVVVSVVSCVVSDDPPPPPPPDDDD

Mean predicted aligned error: 15.83 Å

Nearest PDB structures (foldseek):
  5l8g-assembly3_X  TM=5.115E-01  e=6.152E+00  Rhodospirillum rubrum

pLDDT: mean 74.54, std 18.96, range [44.19, 97.0]

Sequence (92 aa):
MKAIILVVASIFLISPNLYAKGGMKDKKPNMEEHKAKVLENLEKRISSLNEFKSCVNGAKEQGDIKNCRKAHQDRIKDLRPEGGRGRGRHHD

Solvent-accessible surface area (backbone atoms only — not comparable to full-atom values): 5791 Å² total; per-residue (Å²): 108,72,70,58,54,55,57,57,56,58,63,65,72,72,66,66,75,71,72,75,73,69,82,76,89,63,80,71,70,54,68,66,58,51,51,50,55,50,50,53,53,49,51,54,49,52,50,53,49,51,52,38,51,52,43,50,72,69,39,86,48,75,68,44,42,53,50,37,50,51,57,42,51,60,62,47,55,78,72,48,63,96,76,70,92,72,88,82,82,81,87,126